Protein AF-A0A165PJR7-F1 (afdb_monomer)

pLDDT: mean 90.69, std 13.83, range [46.72, 98.25]

Secondary structure (DSSP, 8-state):
---PPEEE-BSSSPPBTTEEE--TTT--S--S-EEE-SSSTTBEEEHHHHHHHHHHSSPPP-SS----

Foldseek 3Di:
DPLAADEDQFPPDDDDPRYAYAAPQQRDSDAPDWDAAPQDGRGIHHPVQNVCCVVPVDGDDCPDRPDD

InterPro domains:
  IPR000679 Zinc finger, GATA-type [PF00320] (23-58)
  IPR000679 Zinc finger, GATA-type [PS50114] (17-68)
  IPR000679 Zinc finger, GATA-type [SM00401] (17-65)
  IPR000679 Zinc finger, GATA-type [cd00202] (22-61)
  IPR013088 Zinc finger, NHR/GATA-type [G3DSA:3.30.50.10] (12-68)

Mean predicted aligned error: 4.94 Å

Structure (mmCIF, N/CA/C/O backbone):
data_AF-A0A165PJR7-F1
#
_entry.id   AF-A0A165PJR7-F1
#
loop_
_atom_site.group_PDB
_atom_site.id
_atom_site.type_symbol
_atom_site.label_atom_id
_atom_site.label_alt_id
_atom_site.label_comp_id
_atom_site.label_asym_id
_atom_site.label_entity_id
_atom_site.label_seq_id
_atom_site.pdbx_PDB_ins_code
_atom_site.Cartn_x
_atom_site.Cartn_y
_atom_site.Cartn_z
_atom_site.occupancy
_atom_site.B_iso_or_equiv
_atom_site.auth_seq_id
_atom_site.auth_comp_id
_atom_site.auth_asym_id
_atom_site.auth_atom_id
_atom_site.pdbx_PDB_model_num
ATOM 1 N N . GLY A 1 1 ? -27.010 0.016 14.340 1.00 46.72 1 GLY A N 1
ATOM 2 C CA . GLY A 1 1 ? -26.221 1.187 13.922 1.00 46.72 1 GLY A CA 1
ATOM 3 C C . GLY A 1 1 ? -24.947 0.682 13.298 1.00 46.72 1 GLY A C 1
ATOM 4 O O . GLY A 1 1 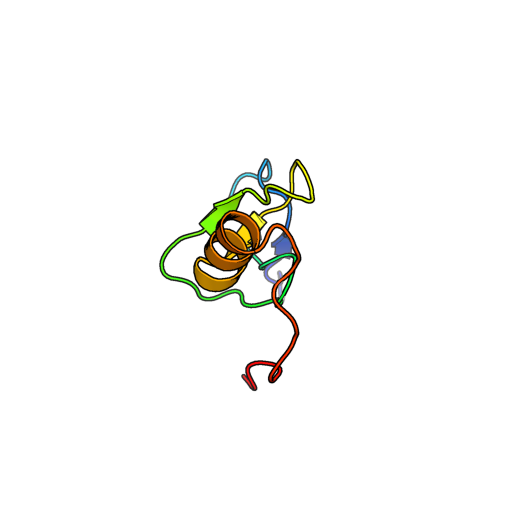? -24.068 0.249 14.027 1.00 46.72 1 GLY A O 1
ATOM 5 N N . ASP A 1 2 ? -24.911 0.627 11.971 1.00 57.75 2 ASP A N 1
ATOM 6 C CA . ASP A 1 2 ? -23.840 -0.004 11.200 1.00 57.75 2 ASP A CA 1
ATOM 7 C C . ASP A 1 2 ? -22.725 1.020 10.941 1.00 57.75 2 ASP A C 1
ATOM 9 O O . ASP A 1 2 ? -22.709 1.723 9.931 1.00 57.75 2 ASP A O 1
ATOM 13 N N . TYR A 1 3 ? -21.835 1.204 11.920 1.00 69.50 3 TYR A N 1
ATOM 14 C CA . TYR A 1 3 ? -20.623 1.998 11.712 1.00 69.50 3 TYR A CA 1
ATOM 15 C C . TYR A 1 3 ? -19.662 1.176 10.846 1.00 69.50 3 TYR A C 1
ATOM 17 O O . TYR A 1 3 ? -18.820 0.441 11.361 1.00 69.50 3 TYR A O 1
ATOM 25 N N . GLY A 1 4 ? -19.841 1.274 9.528 1.00 85.00 4 GLY A N 1
ATOM 26 C CA . GLY A 1 4 ? -19.076 0.522 8.540 1.00 85.00 4 GLY A CA 1
ATOM 27 C C . GLY A 1 4 ? -17.564 0.755 8.623 1.00 85.00 4 GLY A C 1
ATOM 28 O O . GLY A 1 4 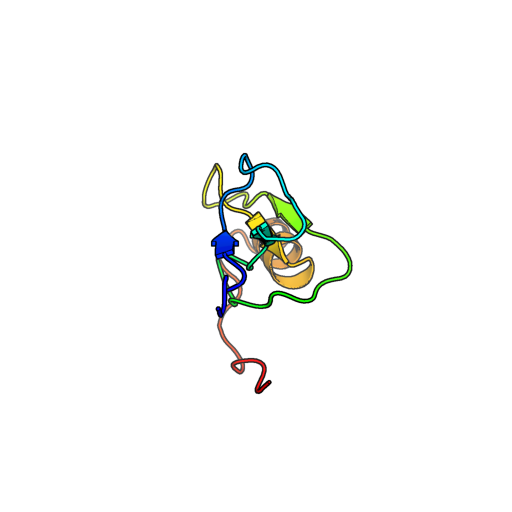? -17.084 1.821 9.014 1.00 85.00 4 GLY A O 1
ATOM 29 N N . ILE A 1 5 ? -16.803 -0.266 8.227 1.00 91.88 5 ILE A N 1
ATOM 30 C CA . ILE A 1 5 ? -15.343 -0.204 8.102 1.00 91.88 5 ILE A CA 1
ATOM 31 C C . ILE A 1 5 ? -14.972 0.727 6.941 1.00 91.88 5 ILE A C 1
ATOM 33 O O . ILE A 1 5 ? -15.402 0.524 5.805 1.00 91.88 5 ILE A O 1
ATOM 37 N N . ILE A 1 6 ? -14.106 1.700 7.210 1.00 94.88 6 ILE A N 1
ATOM 38 C CA . ILE A 1 6 ? -13.508 2.590 6.216 1.00 94.88 6 ILE A CA 1
ATOM 39 C C . ILE A 1 6 ? -12.287 1.897 5.609 1.00 94.88 6 ILE A C 1
ATOM 41 O O . ILE A 1 6 ? -11.397 1.423 6.321 1.00 94.88 6 ILE A O 1
ATOM 45 N N . LEU A 1 7 ? -12.234 1.844 4.280 1.00 95.50 7 LEU A N 1
ATOM 46 C CA . LEU A 1 7 ? -11.117 1.274 3.535 1.00 95.50 7 LEU A CA 1
ATOM 47 C C . LEU A 1 7 ? -10.274 2.392 2.929 1.00 95.50 7 LEU A C 1
ATOM 49 O O . LEU A 1 7 ? -10.800 3.233 2.209 1.00 95.50 7 LEU A O 1
ATOM 53 N N . THR A 1 8 ? -8.975 2.387 3.221 1.00 97.25 8 THR A N 1
ATOM 54 C CA . THR A 1 8 ? -8.023 3.411 2.765 1.00 97.25 8 THR A CA 1
ATOM 55 C C . THR A 1 8 ? -6.904 2.796 1.933 1.00 97.25 8 THR A C 1
ATOM 57 O O . THR A 1 8 ? -6.391 1.724 2.260 1.00 97.25 8 THR A O 1
ATOM 60 N N . ASP A 1 9 ? -6.516 3.483 0.864 1.00 97.69 9 ASP A N 1
ATOM 61 C CA . ASP A 1 9 ? -5.331 3.167 0.066 1.00 97.69 9 ASP A CA 1
ATOM 62 C C . ASP A 1 9 ? -4.150 4.114 0.353 1.00 97.69 9 ASP A C 1
ATOM 64 O O . ASP A 1 9 ? -3.094 3.996 -0.271 1.00 97.69 9 ASP A O 1
ATOM 68 N N . ASP A 1 10 ? -4.310 5.032 1.308 1.00 97.81 10 ASP A N 1
ATOM 69 C CA . ASP A 1 10 ? -3.284 5.984 1.712 1.00 97.81 10 ASP A CA 1
ATOM 70 C C . ASP A 1 10 ? -2.329 5.349 2.738 1.00 97.81 10 ASP A C 1
ATOM 72 O O . ASP A 1 10 ? -2.724 4.806 3.775 1.00 97.81 10 ASP A O 1
ATOM 76 N N . ALA A 1 11 ? -1.036 5.409 2.429 1.00 96.88 11 ALA A N 1
ATOM 77 C CA . ALA A 1 11 ? 0.042 4.864 3.238 1.00 96.88 11 ALA A CA 1
ATOM 78 C C . ALA A 1 11 ? 0.273 5.643 4.543 1.00 96.88 11 ALA A C 1
ATOM 80 O O . ALA A 1 11 ? 0.839 5.069 5.478 1.00 96.88 11 ALA A O 1
ATOM 81 N N . ALA A 1 12 ? -0.139 6.913 4.609 1.00 96.50 12 ALA A N 1
ATOM 82 C CA . ALA A 1 12 ? -0.020 7.760 5.794 1.00 96.50 12 ALA A CA 1
ATOM 83 C C . ALA A 1 12 ? -1.200 7.596 6.764 1.00 96.50 12 ALA A C 1
ATOM 85 O O . ALA A 1 12 ? -1.076 7.927 7.946 1.00 96.50 12 ALA A O 1
ATOM 86 N N . THR A 1 13 ? -2.330 7.051 6.303 1.00 96.38 13 THR A N 1
ATOM 87 C CA . THR A 1 13 ? -3.504 6.860 7.156 1.00 96.38 13 THR A CA 1
ATOM 88 C C . THR A 1 13 ? -3.195 5.906 8.321 1.00 96.38 13 THR A C 1
ATOM 90 O O . THR A 1 13 ? -2.776 4.756 8.137 1.00 96.38 13 THR A O 1
ATOM 93 N N . LYS A 1 14 ? -3.451 6.372 9.551 1.00 94.75 14 LYS A N 1
ATOM 94 C CA . LYS A 1 14 ? -3.342 5.569 10.776 1.00 94.75 14 LYS A CA 1
ATOM 95 C C . LYS A 1 14 ? -4.461 4.526 10.827 1.00 94.75 14 LYS A C 1
ATOM 97 O O . LYS A 1 14 ? -5.636 4.867 10.717 1.00 94.75 14 LYS A O 1
ATOM 102 N N . LEU A 1 15 ? -4.095 3.258 11.023 1.00 94.00 15 LEU A N 1
ATOM 103 C CA . LEU A 1 15 ? -5.074 2.177 11.155 1.00 94.00 15 LEU A CA 1
ATOM 104 C C . LEU A 1 15 ? -5.747 2.175 12.525 1.00 94.00 15 LEU A C 1
ATOM 106 O O . LEU A 1 15 ? -5.141 2.539 13.532 1.00 94.00 15 LEU A O 1
ATOM 110 N N . SER A 1 16 ? -6.999 1.731 12.534 1.00 94.69 16 SER A N 1
ATOM 111 C CA . SER A 1 16 ? -7.823 1.525 13.723 1.00 94.69 16 SER A CA 1
ATOM 112 C C . SER A 1 16 ? -8.827 0.405 13.458 1.00 94.69 16 SER A C 1
ATOM 114 O O . SER A 1 16 ? -8.932 -0.084 12.332 1.00 94.69 16 SER A O 1
ATOM 116 N N . ASP A 1 17 ? -9.628 0.042 14.456 1.00 92.12 17 ASP A N 1
ATOM 117 C CA . ASP A 1 17 ? -10.672 -0.981 14.298 1.00 92.12 17 ASP A CA 1
ATOM 118 C C . ASP A 1 17 ? -11.690 -0.638 13.201 1.00 92.12 17 ASP A C 1
ATOM 120 O O . ASP A 1 17 ? -12.296 -1.526 12.602 1.00 92.12 17 ASP A O 1
ATOM 124 N N . ARG A 1 18 ? -11.839 0.657 12.891 1.00 93.75 18 ARG A N 1
ATOM 125 C CA . ARG A 1 18 ? -12.738 1.167 11.850 1.00 93.75 18 ARG A CA 1
ATOM 126 C C . ARG A 1 18 ? -12.030 1.530 10.549 1.00 93.75 18 ARG A C 1
ATOM 128 O O . ARG A 1 18 ? -12.717 1.866 9.594 1.00 93.75 18 ARG A O 1
ATOM 135 N N . VAL A 1 19 ? -10.698 1.483 10.486 1.00 95.69 19 VAL A N 1
ATOM 136 C CA . VAL A 1 19 ? -9.923 1.892 9.304 1.00 95.69 19 VAL A CA 1
ATOM 137 C C . VAL A 1 19 ? -8.964 0.781 8.899 1.00 95.69 19 VAL A C 1
ATOM 139 O O . VAL A 1 19 ? -7.972 0.515 9.581 1.00 95.69 19 VAL A O 1
ATOM 142 N N . ARG A 1 20 ? -9.236 0.150 7.755 1.00 95.62 20 ARG A N 1
ATOM 143 C CA . ARG A 1 20 ? -8.427 -0.945 7.201 1.00 95.62 20 ARG A CA 1
ATOM 144 C C . ARG A 1 20 ? -7.824 -0.564 5.855 1.00 95.62 20 ARG A C 1
ATOM 146 O O . ARG A 1 20 ? -8.379 0.233 5.106 1.00 95.62 20 ARG A O 1
ATOM 153 N N . ARG A 1 21 ? -6.673 -1.156 5.533 1.00 96.88 21 ARG A N 1
ATOM 154 C CA . ARG A 1 21 ? -6.003 -0.919 4.250 1.00 96.88 21 ARG A CA 1
ATOM 15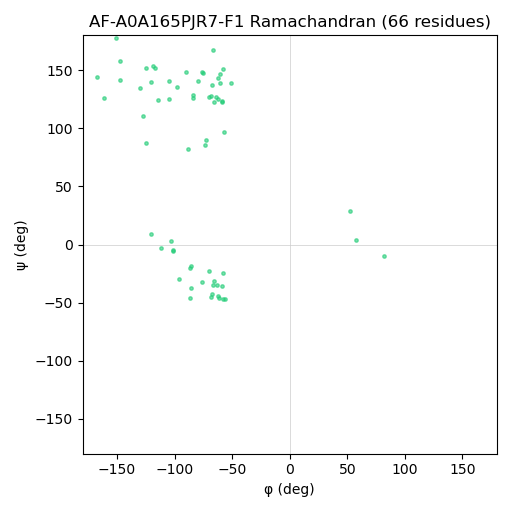5 C C . AR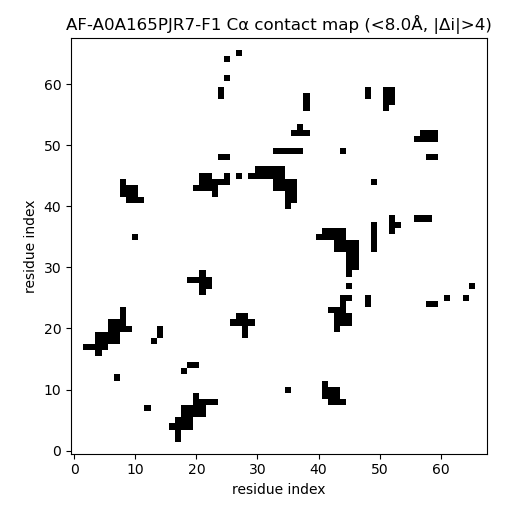G A 1 21 ? -6.701 -1.649 3.111 1.00 96.88 21 ARG A C 1
ATOM 157 O O . ARG A 1 21 ? -7.201 -2.762 3.273 1.00 96.88 21 ARG A O 1
ATOM 164 N N . ARG A 1 22 ? -6.646 -1.029 1.942 1.00 97.12 22 ARG A N 1
ATOM 165 C CA . ARG A 1 22 ? -7.029 -1.573 0.648 1.00 97.12 22 ARG A CA 1
ATOM 166 C C . ARG A 1 22 ? -5.891 -1.307 -0.326 1.00 97.12 22 ARG A C 1
ATOM 168 O O . ARG A 1 22 ? -5.329 -0.220 -0.362 1.00 97.12 22 ARG A O 1
ATOM 175 N N . CYS A 1 23 ? -5.534 -2.313 -1.110 1.00 97.19 23 CYS A N 1
ATOM 176 C CA . CYS A 1 23 ? -4.504 -2.168 -2.129 1.00 97.19 23 CYS A CA 1
ATOM 177 C C . CYS A 1 23 ? -4.960 -1.170 -3.196 1.00 97.19 23 CYS A C 1
ATOM 179 O O . CYS A 1 23 ? -6.009 -1.384 -3.796 1.00 97.19 23 CYS A O 1
ATOM 181 N N . PHE A 1 24 ? -4.146 -0.153 -3.479 1.00 97.62 24 PHE A N 1
ATOM 182 C CA . PHE A 1 24 ? -4.420 0.835 -4.523 1.00 97.62 24 PHE A CA 1
ATOM 183 C C . PHE A 1 24 ? -4.573 0.203 -5.916 1.00 97.62 24 PHE A C 1
ATOM 185 O O . PHE A 1 24 ? -5.403 0.639 -6.700 1.00 97.62 24 PHE A O 1
ATOM 192 N N . ASN A 1 25 ? -3.807 -0.853 -6.216 1.00 96.19 25 ASN A N 1
ATOM 193 C CA . ASN A 1 25 ? -3.821 -1.461 -7.548 1.00 96.19 25 ASN A CA 1
ATOM 194 C C . ASN A 1 25 ? -4.908 -2.534 -7.727 1.00 96.19 25 ASN A C 1
ATOM 196 O O . ASN A 1 25 ? -5.584 -2.565 -8.742 1.00 96.19 25 ASN A O 1
ATOM 200 N N . CYS A 1 26 ? -5.062 -3.450 -6.765 1.00 95.00 26 CYS A N 1
ATOM 201 C CA . CYS A 1 26 ? -5.933 -4.625 -6.936 1.00 95.00 26 CYS A CA 1
ATOM 202 C C . CYS A 1 26 ? -7.067 -4.721 -5.911 1.00 95.00 26 CYS A C 1
ATOM 204 O O . CYS A 1 26 ? -7.682 -5.776 -5.780 1.00 95.00 26 CYS A O 1
ATOM 206 N N . CYS A 1 27 ? -7.279 -3.681 -5.105 1.00 95.12 27 CYS A N 1
ATOM 207 C CA . CYS A 1 27 ? -8.363 -3.572 -4.126 1.00 95.12 27 CYS A CA 1
ATOM 208 C C . CYS A 1 27 ? -8.450 -4.662 -3.040 1.00 95.12 27 CYS A C 1
ATOM 210 O O . CYS A 1 27 ? -9.365 -4.605 -2.217 1.00 95.12 27 CYS A O 1
ATOM 212 N N . THR A 1 28 ? -7.512 -5.615 -2.966 1.00 94.25 28 THR A N 1
ATOM 213 C CA . THR A 1 28 ? -7.499 -6.596 -1.870 1.00 94.25 28 THR A CA 1
ATOM 214 C C . THR A 1 28 ? -7.351 -5.878 -0.535 1.00 94.25 28 THR A C 1
ATOM 216 O O . THR A 1 28 ? -6.571 -4.928 -0.416 1.00 94.25 28 THR A O 1
ATOM 219 N N . THR A 1 29 ? -8.099 -6.338 0.460 1.00 95.38 29 THR A N 1
ATOM 220 C CA . THR A 1 29 ? -7.959 -5.953 1.870 1.00 95.38 29 THR A CA 1
ATOM 221 C C . THR A 1 29 ? -7.214 -7.013 2.674 1.00 95.38 29 THR A C 1
ATOM 223 O O . THR A 1 29 ? -6.936 -6.802 3.850 1.00 95.38 29 THR A O 1
ATOM 226 N N . ASP A 1 30 ? -6.900 -8.144 2.041 1.00 94.62 30 ASP A N 1
ATOM 227 C CA . ASP A 1 30 ? -6.169 -9.256 2.628 1.00 94.62 30 ASP A CA 1
ATOM 228 C C . ASP A 1 30 ? -4.810 -9.420 1.937 1.00 94.62 30 ASP A C 1
ATOM 230 O O . ASP A 1 30 ? -4.694 -9.487 0.707 1.00 94.62 30 ASP A O 1
ATOM 234 N N . THR A 1 31 ? -3.759 -9.386 2.745 1.00 94.62 31 THR A N 1
ATOM 235 C CA . THR A 1 31 ? -2.368 -9.531 2.324 1.00 94.62 31 THR A CA 1
ATOM 236 C C . THR A 1 31 ? -1.509 -9.743 3.560 1.00 94.62 31 THR A C 1
ATOM 238 O O . THR A 1 31 ? -1.716 -9.106 4.592 1.00 94.62 31 THR A O 1
ATOM 241 N N . SER A 1 32 ? -0.475 -10.570 3.435 1.00 95.38 32 SER A N 1
ATOM 242 C CA . SER A 1 32 ? 0.490 -10.800 4.515 1.00 95.38 32 SER A CA 1
ATOM 243 C C . SER A 1 32 ? 1.308 -9.554 4.859 1.00 95.38 32 SER A C 1
ATOM 245 O O . SER A 1 32 ? 1.740 -9.360 5.991 1.00 95.38 32 SER A O 1
ATOM 247 N N . THR A 1 33 ? 1.566 -8.694 3.874 1.00 96.88 33 THR A N 1
ATOM 248 C CA . THR A 1 33 ? 2.347 -7.470 4.066 1.00 96.88 33 THR A CA 1
ATOM 249 C C . THR A 1 33 ? 1.849 -6.370 3.143 1.00 96.88 33 THR A C 1
ATOM 251 O O . THR A 1 33 ? 1.503 -6.615 1.984 1.00 96.88 33 THR A O 1
ATOM 254 N N . TRP A 1 34 ? 1.835 -5.149 3.670 1.00 97.75 34 TRP A N 1
ATOM 255 C CA . TRP A 1 34 ? 1.531 -3.927 2.938 1.00 97.75 34 TRP A CA 1
ATOM 256 C C . TRP A 1 34 ? 2.830 -3.237 2.518 1.00 97.75 34 TRP A C 1
ATOM 258 O O . TRP A 1 34 ? 3.765 -3.127 3.308 1.00 97.75 34 TRP A O 1
ATOM 268 N N . ARG A 1 35 ? 2.899 -2.777 1.270 1.00 98.25 35 ARG A N 1
ATOM 269 C CA . ARG A 1 35 ? 4.052 -2.073 0.692 1.00 98.25 35 ARG A CA 1
ATOM 270 C C . ARG A 1 35 ? 3.641 -0.671 0.258 1.00 98.25 35 ARG A C 1
ATOM 272 O O . ARG A 1 35 ? 2.482 -0.453 -0.070 1.00 98.25 35 ARG A O 1
ATOM 279 N N . ARG A 1 36 ? 4.579 0.274 0.225 1.00 98.12 36 ARG A N 1
ATOM 280 C CA . ARG A 1 36 ? 4.363 1.574 -0.431 1.00 98.12 36 ARG A CA 1
ATOM 281 C C . ARG A 1 36 ? 4.543 1.416 -1.938 1.00 98.12 36 ARG A C 1
ATOM 283 O O . ARG A 1 36 ? 5.427 0.668 -2.357 1.00 98.12 36 ARG A O 1
ATOM 290 N N . SER A 1 37 ? 3.704 2.085 -2.723 1.00 98.06 37 SER A N 1
ATOM 291 C CA . SER A 1 37 ? 3.873 2.134 -4.175 1.00 98.06 37 SER A CA 1
ATOM 292 C C . SER A 1 37 ? 5.131 2.922 -4.525 1.00 98.06 37 SER A C 1
ATOM 294 O O . SER A 1 37 ? 5.426 3.954 -3.922 1.00 98.06 37 SER A O 1
ATOM 296 N N . THR A 1 38 ? 5.885 2.397 -5.487 1.00 97.88 38 THR A N 1
ATOM 297 C CA . THR A 1 38 ? 7.044 3.083 -6.075 1.00 97.88 38 THR A CA 1
ATOM 298 C C . THR A 1 38 ? 6.640 3.987 -7.232 1.00 97.88 38 THR A C 1
ATOM 300 O O . THR A 1 38 ? 7.380 4.902 -7.569 1.00 97.88 38 THR A O 1
ATOM 303 N N . LEU A 1 39 ? 5.467 3.738 -7.823 1.00 97.75 39 LEU A N 1
ATOM 304 C CA . LEU A 1 39 ? 4.940 4.494 -8.959 1.00 97.75 39 LEU A CA 1
ATOM 305 C C . LEU A 1 39 ? 3.974 5.607 -8.527 1.00 97.75 39 LEU A C 1
ATOM 307 O O . LEU A 1 39 ? 3.887 6.632 -9.191 1.00 97.75 39 LEU A O 1
ATOM 311 N N . ASN A 1 40 ? 3.266 5.416 -7.410 1.00 97.81 40 ASN A N 1
ATOM 312 C CA . ASN A 1 40 ? 2.278 6.347 -6.864 1.00 97.81 40 ASN A CA 1
ATOM 313 C C . ASN A 1 40 ? 2.635 6.685 -5.406 1.00 97.81 40 ASN A C 1
ATOM 315 O O . ASN A 1 40 ? 2.164 6.012 -4.482 1.00 97.81 40 ASN A O 1
ATOM 319 N 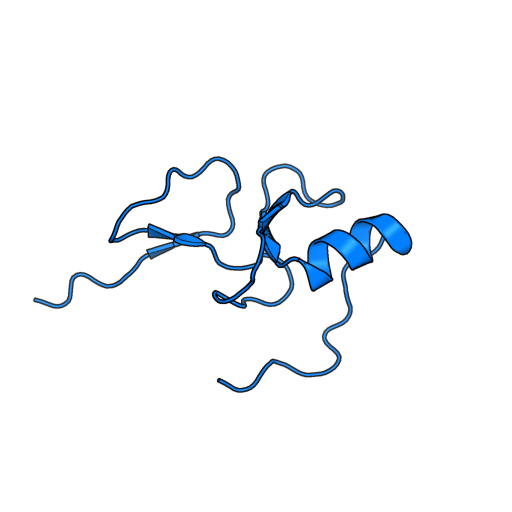N . PRO A 1 41 ? 3.486 7.699 -5.167 1.00 97.31 41 PRO A N 1
ATOM 320 C CA . PRO A 1 41 ? 3.867 8.103 -3.819 1.00 97.31 41 PRO A CA 1
ATOM 321 C C . PRO A 1 41 ? 2.648 8.333 -2.918 1.00 97.31 41 PRO A C 1
ATOM 323 O O . PRO A 1 41 ? 1.630 8.873 -3.340 1.00 97.31 41 PRO A O 1
ATOM 326 N N . GLY A 1 42 ? 2.739 7.882 -1.668 1.00 97.44 42 GLY A N 1
ATOM 327 C CA . GLY A 1 42 ? 1.634 7.967 -0.708 1.00 97.44 42 GLY A CA 1
ATOM 328 C C . GLY A 1 42 ? 0.586 6.859 -0.834 1.00 97.44 42 GLY A C 1
ATOM 329 O O . GLY A 1 42 ? -0.214 6.702 0.079 1.00 97.44 42 GLY A O 1
ATOM 330 N N . LYS A 1 43 ? 0.606 6.024 -1.881 1.00 98.25 43 LYS A N 1
ATOM 331 C CA . LYS A 1 43 ? -0.313 4.883 -1.996 1.00 98.25 43 LYS A CA 1
ATOM 332 C C . LYS A 1 43 ? 0.247 3.602 -1.384 1.00 98.25 43 LYS A C 1
ATOM 334 O O . LYS A 1 43 ? 1.455 3.340 -1.412 1.00 98.25 43 LYS A O 1
ATOM 339 N N . VAL A 1 44 ? -0.651 2.773 -0.856 1.00 98.19 44 VAL A N 1
ATOM 340 C CA . VAL A 1 44 ? -0.349 1.455 -0.295 1.00 98.19 44 VAL A CA 1
ATOM 341 C C . VAL A 1 44 ? -0.779 0.332 -1.239 1.00 98.19 44 VAL A C 1
ATOM 343 O O . VAL A 1 44 ? -1.827 0.371 -1.879 1.00 98.19 44 VAL A O 1
ATOM 346 N N . LEU A 1 45 ? 0.038 -0.709 -1.319 1.00 98.19 45 LEU A N 1
ATOM 347 C CA . LEU A 1 45 ? -0.156 -1.884 -2.155 1.00 98.19 45 LEU A CA 1
ATOM 348 C C . LEU A 1 45 ? -0.103 -3.152 -1.312 1.00 98.19 45 LEU A C 1
ATOM 350 O O . LEU A 1 45 ? 0.603 -3.224 -0.305 1.00 98.19 45 LEU A O 1
ATOM 354 N N . CYS A 1 46 ? -0.796 -4.193 -1.765 1.00 97.75 46 CYS A N 1
ATOM 355 C CA . CYS A 1 46 ? -0.563 -5.539 -1.259 1.00 97.75 46 CYS A CA 1
ATOM 356 C C . CYS A 1 46 ? 0.833 -6.037 -1.658 1.00 97.75 46 CYS A C 1
ATOM 358 O O . CYS A 1 46 ? 1.493 -5.475 -2.541 1.00 97.75 46 CYS A O 1
ATOM 360 N N . ASN A 1 47 ? 1.271 -7.140 -1.050 1.00 98.00 47 ASN A N 1
ATOM 361 C CA . ASN A 1 47 ? 2.613 -7.668 -1.266 1.00 98.00 47 ASN A CA 1
ATOM 362 C C . ASN A 1 47 ? 2.890 -7.979 -2.749 1.00 98.00 47 ASN A C 1
ATOM 364 O O . ASN A 1 47 ? 3.911 -7.545 -3.279 1.00 98.00 47 ASN A O 1
ATOM 368 N N . LYS A 1 48 ? 1.964 -8.659 -3.445 1.00 96.50 48 LYS A N 1
ATOM 369 C CA . LYS A 1 48 ? 2.122 -8.994 -4.875 1.00 96.50 48 LYS A CA 1
ATOM 370 C C . LYS A 1 48 ? 2.218 -7.753 -5.761 1.00 96.50 48 LYS A C 1
ATOM 372 O O . LYS A 1 48 ? 3.075 -7.719 -6.635 1.00 96.50 48 LYS A O 1
ATOM 377 N N . CYS A 1 49 ? 1.369 -6.747 -5.546 1.00 97.25 49 CYS A N 1
ATOM 378 C CA . CYS A 1 49 ? 1.380 -5.541 -6.376 1.00 97.25 49 CYS A CA 1
ATOM 379 C C . CYS A 1 49 ? 2.646 -4.710 -6.145 1.00 97.25 49 CYS A C 1
ATOM 381 O O . CYS A 1 49 ? 3.293 -4.322 -7.110 1.00 97.25 49 CYS A O 1
ATOM 383 N N . GLY A 1 50 ? 3.049 -4.511 -4.885 1.00 97.56 50 GLY A N 1
ATOM 384 C CA . GLY A 1 50 ? 4.262 -3.751 -4.577 1.00 97.56 50 GLY A CA 1
ATOM 385 C C . GLY A 1 50 ? 5.548 -4.441 -5.041 1.00 97.56 50 GLY A C 1
ATOM 386 O O . GLY A 1 50 ? 6.482 -3.772 -5.468 1.00 97.56 50 GLY A O 1
ATOM 387 N N . LEU A 1 51 ? 5.612 -5.777 -4.993 1.00 97.25 51 LEU A N 1
ATOM 388 C CA . LEU A 1 51 ? 6.736 -6.516 -5.579 1.00 97.25 51 LEU A CA 1
ATOM 389 C C . LEU A 1 51 ? 6.754 -6.396 -7.104 1.00 97.25 51 LEU A C 1
ATOM 391 O O . LEU A 1 51 ? 7.813 -6.172 -7.679 1.00 97.25 51 LEU A O 1
ATOM 395 N N . PHE A 1 52 ? 5.590 -6.500 -7.746 1.00 97.12 52 PHE A N 1
ATOM 396 C CA . PHE A 1 52 ? 5.496 -6.389 -9.195 1.00 97.12 52 PHE A CA 1
ATOM 397 C C . PHE A 1 52 ? 5.969 -5.022 -9.699 1.00 97.12 52 PHE A C 1
ATOM 399 O O . PHE A 1 52 ? 6.769 -4.996 -10.632 1.00 97.12 52 PHE A O 1
ATOM 406 N N . GLU A 1 53 ? 5.539 -3.922 -9.062 1.00 97.62 53 GLU A N 1
ATOM 407 C CA . GLU A 1 53 ? 6.012 -2.573 -9.407 1.00 97.62 53 GLU A CA 1
ATOM 408 C C . GLU A 1 53 ? 7.536 -2.470 -9.322 1.00 97.62 53 GLU A C 1
ATOM 410 O O . GLU A 1 53 ? 8.164 -1.993 -10.258 1.00 97.62 53 GLU A O 1
ATOM 415 N N . ARG A 1 54 ? 8.145 -2.974 -8.240 1.00 96.44 54 ARG A N 1
ATOM 416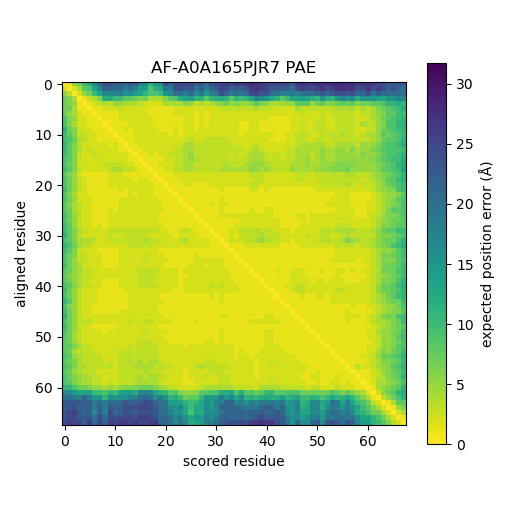 C CA . ARG A 1 54 ? 9.604 -2.927 -8.060 1.00 96.44 54 ARG A CA 1
ATOM 417 C C . ARG A 1 54 ? 10.371 -3.711 -9.122 1.00 96.44 54 ARG A C 1
ATOM 419 O O . ARG A 1 54 ? 11.480 -3.324 -9.460 1.00 96.44 54 ARG A O 1
ATOM 426 N N . THR A 1 55 ? 9.821 -4.828 -9.594 1.00 97.56 55 THR A N 1
ATOM 427 C CA . THR A 1 55 ? 10.499 -5.701 -10.564 1.00 97.56 55 THR A CA 1
ATOM 428 C C . THR A 1 55 ? 10.281 -5.260 -12.009 1.00 97.56 55 THR A C 1
ATOM 430 O O . THR A 1 55 ? 11.193 -5.383 -12.818 1.00 97.56 55 THR A O 1
ATOM 433 N N . HIS A 1 56 ? 9.089 -4.767 -12.350 1.00 96.81 56 HIS A N 1
ATOM 434 C CA . HIS A 1 56 ? 8.698 -4.499 -13.740 1.00 96.81 56 HIS A CA 1
ATOM 435 C C . HIS A 1 56 ? 8.536 -3.010 -14.051 1.00 96.81 56 HIS A C 1
ATOM 437 O O . HIS A 1 56 ? 8.199 -2.669 -15.183 1.00 96.81 56 HIS A O 1
ATOM 443 N N . SER A 1 57 ? 8.694 -2.138 -13.051 1.00 96.94 57 SER A N 1
ATOM 444 C CA . SER A 1 57 ? 8.521 -0.684 -13.163 1.00 96.94 57 SER A CA 1
ATOM 445 C C . SER A 1 57 ? 7.174 -0.268 -13.771 1.00 96.94 57 SER A C 1
ATOM 447 O O . SER A 1 57 ? 7.062 0.775 -14.407 1.00 96.94 57 SER A O 1
ATOM 449 N N . ARG A 1 58 ? 6.135 -1.093 -13.587 1.00 96.19 58 ARG A N 1
ATOM 450 C CA . ARG A 1 58 ? 4.762 -0.836 -14.046 1.00 96.19 58 ARG A CA 1
ATOM 451 C C . ARG A 1 58 ? 3.740 -1.456 -13.084 1.00 96.19 58 ARG A C 1
ATOM 453 O O . ARG A 1 58 ? 4.096 -2.401 -12.374 1.00 96.19 58 ARG A O 1
ATOM 460 N N . PRO A 1 59 ? 2.481 -0.983 -13.058 1.00 95.75 59 PRO A N 1
ATOM 461 C CA . PRO A 1 59 ? 1.438 -1.582 -12.228 1.00 95.75 59 PRO A CA 1
ATOM 462 C C . PRO A 1 59 ? 1.192 -3.048 -12.604 1.00 95.75 59 PRO A C 1
ATOM 464 O O . PRO A 1 59 ? 1.310 -3.429 -13.775 1.00 95.75 59 PRO A O 1
ATOM 467 N N . ARG A 1 60 ? 0.838 -3.884 -11.616 1.00 94.19 60 ARG A N 1
ATOM 468 C CA . ARG A 1 60 ? 0.479 -5.284 -11.887 1.00 94.19 60 ARG A CA 1
ATOM 469 C C . ARG A 1 60 ? -0.806 -5.298 -12.717 1.00 94.19 60 ARG A C 1
ATOM 471 O O . ARG A 1 60 ? -1.800 -4.773 -12.218 1.00 94.19 60 ARG A O 1
ATOM 478 N N . PRO A 1 61 ? -0.808 -5.906 -13.917 1.00 92.62 61 PRO A N 1
ATOM 479 C CA . PRO A 1 61 ? -2.019 -6.013 -14.717 1.00 92.62 61 PRO A CA 1
ATOM 480 C C . PRO A 1 61 ? -3.066 -6.840 -13.968 1.00 92.62 61 PRO A C 1
ATOM 482 O O . PRO A 1 61 ? -2.724 -7.812 -13.282 1.00 92.62 61 PRO A O 1
ATOM 485 N N . ASP A 1 62 ? -4.331 -6.456 -14.109 1.00 79.88 62 ASP A N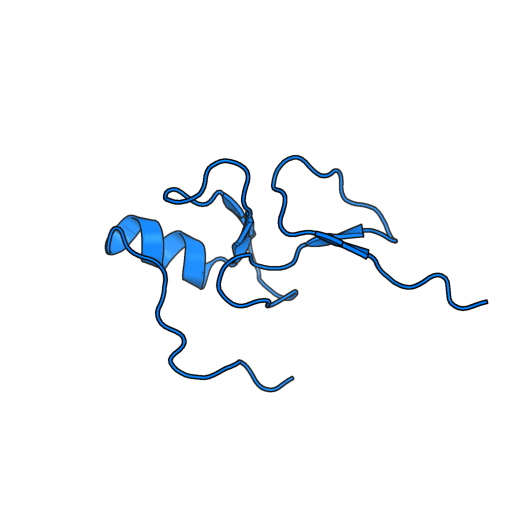 1
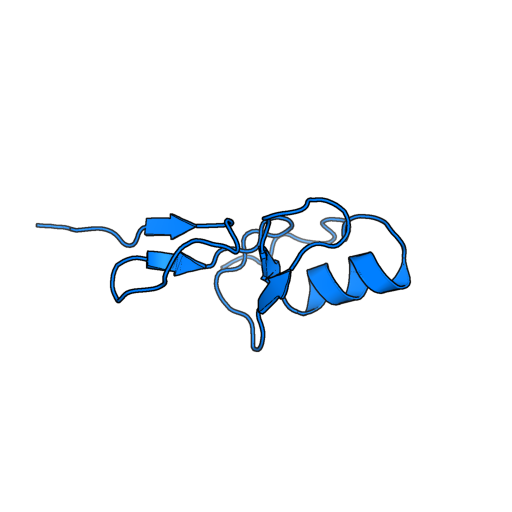ATOM 486 C CA . ASP A 1 62 ? -5.447 -7.210 -13.551 1.00 79.88 62 ASP A CA 1
ATOM 487 C C . ASP A 1 62 ? -5.641 -8.478 -14.381 1.00 79.88 62 ASP A C 1
ATOM 489 O O . ASP A 1 62 ? -6.284 -8.473 -15.424 1.00 79.88 62 ASP A O 1
ATOM 493 N N . GLN A 1 63 ? -4.958 -9.557 -13.996 1.00 67.31 63 GLN A N 1
ATOM 494 C CA . GLN A 1 63 ? -5.089 -10.818 -14.723 1.00 67.31 63 GLN A CA 1
ATOM 495 C C . GLN A 1 63 ? -6.411 -11.505 -14.381 1.00 67.31 63 GLN A C 1
ATOM 497 O O . GLN A 1 63 ? -6.979 -12.125 -15.265 1.00 67.31 63 GLN A O 1
ATOM 502 N N . PHE A 1 64 ? -6.918 -11.340 -13.153 1.00 53.25 64 PHE A N 1
ATOM 503 C CA . PHE A 1 64 ? -8.242 -11.777 -12.711 1.00 53.25 64 PHE A CA 1
ATOM 504 C C . PHE A 1 64 ? -8.591 -11.003 -11.429 1.00 53.25 64 PHE A C 1
ATOM 506 O O . PHE A 1 64 ? -7.802 -11.084 -10.475 1.00 53.25 64 PHE A O 1
ATOM 513 N N . PRO A 1 65 ? -9.744 -10.311 -11.341 1.00 57.69 65 PRO A N 1
ATOM 514 C CA . PRO A 1 65 ? -10.188 -9.764 -10.071 1.00 57.69 65 PRO A CA 1
ATOM 515 C C . PRO A 1 65 ? -10.318 -10.945 -9.116 1.00 57.69 65 PRO A C 1
ATOM 517 O O . PRO A 1 65 ? -1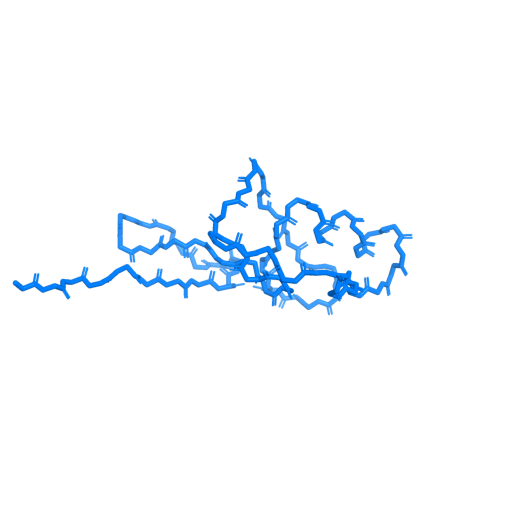0.990 -11.930 -9.431 1.00 57.69 65 PRO A O 1
ATOM 520 N N . HIS A 1 66 ? -9.622 -10.885 -7.981 1.00 54.06 66 HIS A N 1
ATOM 521 C CA . HIS A 1 66 ? -9.787 -11.868 -6.919 1.00 54.06 66 HIS A CA 1
ATOM 522 C C . HIS A 1 66 ? -11.268 -11.847 -6.520 1.00 54.06 66 HIS A C 1
ATOM 524 O O . HIS A 1 66 ? -11.701 -10.955 -5.791 1.00 54.06 66 HIS A O 1
ATOM 530 N N . LYS A 1 67 ? -12.061 -12.773 -7.080 1.00 51.16 67 LYS A N 1
ATOM 531 C CA . LYS A 1 67 ? -13.441 -12.989 -6.661 1.00 51.16 67 LYS A CA 1
ATOM 532 C C . LYS A 1 67 ? -13.381 -13.353 -5.184 1.00 51.16 67 LYS A C 1
ATOM 534 O O . LYS A 1 67 ? -12.631 -14.244 -4.789 1.00 51.16 67 LYS A O 1
ATOM 539 N N . ARG A 1 68 ? -14.099 -12.537 -4.425 1.00 52.31 68 ARG A N 1
ATOM 540 C CA . ARG A 1 68 ? -14.287 -12.606 -2.984 1.00 52.31 68 ARG A CA 1
ATOM 541 C C . ARG A 1 68 ? -14.904 -13.933 -2.564 1.00 52.31 68 ARG A C 1
ATOM 543 O O . ARG A 1 68 ? -15.719 -14.458 -3.355 1.00 52.31 68 ARG A O 1
#

Nearest PDB structures (foldseek):
  2vuu-assembly17_I  TM=9.594E-01  e=2.490E-03  Aspergillus nidulans FGSC A4
  4hc9-assembly2_A-2  TM=8.490E-01  e=1.550E-03  Homo sapiens
  2vuu-assembly3_K  TM=9.358E-01  e=3.738E-03  Aspergillus nidulans FGSC A4
  3gat-assembly1_A  TM=7.373E-01  e=1.899E-03  Gallus gallus

Solvent-accessible surface area (backbone atoms only — not comparable to full-atom values): 4230 Å² total; per-residue (Å²): 134,86,82,66,73,43,74,39,35,50,59,80,63,78,75,52,100,51,33,44,62,24,15,64,83,76,61,46,69,77,61,98,43,81,31,65,35,90,88,46,80,61,28,21,17,33,46,70,46,30,51,36,28,74,74,66,77,41,80,61,76,85,84,64,82,82,79,126

Sequence (68 aa):
GDYGIILTDDAATKLSDRVRRRCFNCCTTDTSTWRRSTLNPGKVLCNKCGLFERTHSRPRPDQFPHKR

Radius of gyration: 12.46 Å; Cα contacts (8 Å, |Δi|>4): 112; chains: 1; bounding box: 37×21×29 Å

Organism: NCBI:txid1314782